Protein AF-A0A7V5G731-F1 (afdb_monomer_lite)

Foldseek 3Di:
DVVVVVVVVLPDPVLLVLLLVLLCLCCVQVVCVVVVNDDPVSNVVSNVVSVVSCVVHDPSSVVNNVVSNCVSVVVVVVVVVVVD

Sequence (84 aa):
MSLYIKIGKYFTINKITRGFVISLLASGAIYLDWIGIVSPLLNTILGILAFYYLLKANSIEWFWSGFFIGSLWFWWICMSFFNY

Radius of gyration: 15.41 Å; chains: 1; bounding box: 44×16×47 Å

Structure (mmCIF, N/CA/C/O backbone):
data_AF-A0A7V5G731-F1
#
_entry.id   AF-A0A7V5G731-F1
#
loop_
_atom_site.group_PDB
_atom_site.id
_atom_site.type_symbol
_atom_site.label_atom_id
_atom_site.label_alt_id
_atom_site.label_comp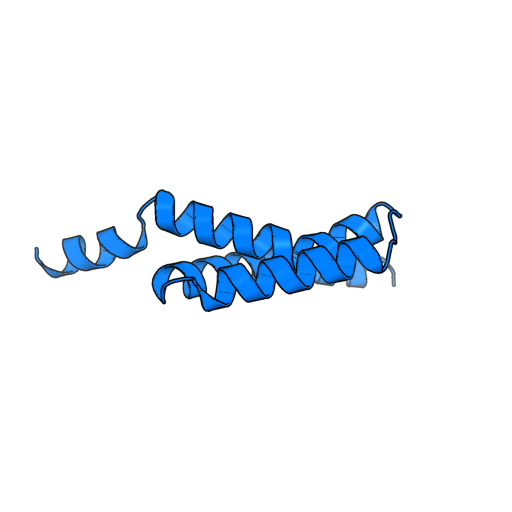_id
_atom_site.label_asym_id
_atom_site.label_entity_id
_atom_site.label_seq_id
_atom_site.pdbx_PDB_ins_code
_atom_site.Cartn_x
_atom_site.Cartn_y
_atom_site.Cartn_z
_atom_site.occupancy
_atom_site.B_iso_or_equiv
_atom_site.auth_seq_id
_atom_site.auth_comp_id
_atom_site.auth_asym_id
_atom_site.auth_atom_id
_atom_site.pdbx_PDB_model_num
ATOM 1 N N . MET A 1 1 ? -28.514 -3.364 19.951 1.00 53.84 1 MET A N 1
ATOM 2 C CA . MET A 1 1 ? -27.789 -2.088 20.166 1.00 53.84 1 MET A CA 1
ATOM 3 C C . MET A 1 1 ? -26.263 -2.254 20.229 1.00 53.84 1 MET A C 1
ATOM 5 O O . MET A 1 1 ? -25.575 -1.601 19.459 1.00 53.84 1 MET A O 1
ATOM 9 N N . SER A 1 2 ? -25.719 -3.158 21.059 1.00 59.88 2 SER A N 1
ATOM 10 C CA . SER A 1 2 ? -24.257 -3.346 21.237 1.00 59.88 2 SER A CA 1
ATOM 11 C C . SER A 1 2 ? -23.477 -3.716 19.954 1.00 59.88 2 SER A C 1
ATOM 13 O O . SER A 1 2 ? -22.375 -3.220 19.724 1.00 59.88 2 SER A O 1
ATOM 15 N N . LEU A 1 3 ? -24.067 -4.524 19.063 1.00 61.91 3 LEU A N 1
ATOM 16 C CA . LEU A 1 3 ? -2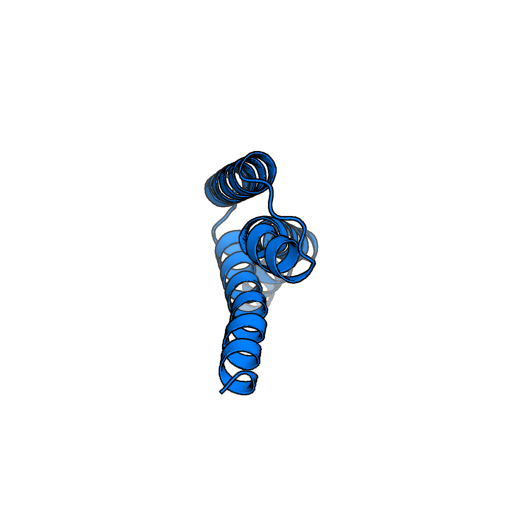3.396 -5.002 17.844 1.00 61.91 3 LEU A CA 1
ATOM 17 C C . LEU A 1 3 ? -23.105 -3.881 16.824 1.00 61.91 3 LEU A C 1
ATOM 19 O O . LEU A 1 3 ? -22.025 -3.844 16.237 1.00 61.91 3 LEU A O 1
ATOM 23 N N . TYR A 1 4 ? -24.024 -2.920 16.679 1.00 61.81 4 TYR A N 1
ATOM 24 C CA . TYR A 1 4 ? -23.877 -1.777 15.767 1.00 61.81 4 TYR A CA 1
ATOM 25 C C . TYR A 1 4 ? -22.732 -0.842 16.183 1.00 61.81 4 TYR A C 1
ATOM 27 O O . TYR A 1 4 ? -21.959 -0.389 15.342 1.00 61.81 4 TYR A O 1
ATOM 35 N N . ILE A 1 5 ? -22.554 -0.627 17.491 1.00 63.44 5 ILE A N 1
ATOM 36 C CA . ILE A 1 5 ? -21.448 0.175 18.042 1.00 63.44 5 ILE A CA 1
ATOM 37 C C . ILE A 1 5 ? -20.098 -0.508 17.765 1.00 63.44 5 ILE A C 1
ATOM 39 O O . ILE A 1 5 ? -19.095 0.155 17.493 1.00 63.44 5 ILE A O 1
ATOM 43 N N . LYS A 1 6 ? -20.070 -1.847 17.791 1.00 62.44 6 LYS A N 1
ATOM 44 C CA . LYS A 1 6 ? -18.864 -2.645 17.536 1.00 62.44 6 LYS A CA 1
ATOM 45 C C . LYS A 1 6 ? -18.421 -2.568 16.071 1.00 62.44 6 LYS A C 1
ATOM 47 O O . LYS A 1 6 ? -17.227 -2.442 15.823 1.00 62.44 6 LYS A O 1
ATOM 52 N N . ILE A 1 7 ? -19.366 -2.575 15.127 1.00 67.25 7 ILE A N 1
ATOM 53 C CA . ILE A 1 7 ? -19.105 -2.410 13.684 1.00 67.25 7 ILE A CA 1
ATOM 54 C C . ILE A 1 7 ? -18.698 -0.971 13.346 1.00 67.25 7 ILE A C 1
ATOM 56 O O . ILE A 1 7 ? -17.772 -0.771 12.564 1.00 67.25 7 ILE A O 1
ATOM 60 N N . GLY A 1 8 ? -19.294 0.035 13.994 1.00 67.06 8 GLY A N 1
ATOM 61 C CA . GLY A 1 8 ? -18.928 1.442 13.786 1.00 67.06 8 GLY A CA 1
ATOM 62 C C . GLY A 1 8 ? -17.445 1.747 14.046 1.00 67.06 8 GLY A C 1
ATOM 63 O O . GLY A 1 8 ? -16.856 2.582 13.363 1.00 67.06 8 GLY A O 1
ATOM 64 N N . LYS A 1 9 ? -16.791 1.011 14.959 1.00 69.81 9 LYS A N 1
ATOM 65 C CA . LYS A 1 9 ? -15.339 1.127 15.204 1.00 69.81 9 LYS A CA 1
ATOM 66 C C . LYS A 1 9 ? -14.462 0.705 14.017 1.00 69.81 9 LYS A C 1
ATOM 68 O O . LYS A 1 9 ? -13.316 1.143 13.942 1.00 69.81 9 LYS A O 1
ATOM 73 N N . TYR A 1 10 ? -14.965 -0.126 13.103 1.00 68.38 10 TYR A N 1
ATOM 74 C CA . TYR A 1 10 ? -14.231 -0.537 11.898 1.00 68.38 10 TYR A CA 1
ATOM 75 C C . TYR A 1 10 ? -14.255 0.536 10.806 1.00 68.38 10 TYR A C 1
ATOM 77 O O . TYR A 1 10 ? -13.334 0.604 9.994 1.00 68.38 10 TYR A O 1
ATOM 85 N N . PHE A 1 11 ? -15.268 1.404 10.828 1.00 77.69 11 PHE A N 1
ATOM 86 C CA . PHE A 1 11 ? -15.483 2.483 9.864 1.00 77.69 11 PHE A CA 1
ATOM 87 C C . PHE A 1 11 ? -15.083 3.853 10.426 1.00 77.69 11 PHE A C 1
ATOM 89 O O . PHE A 1 11 ? -15.697 4.877 10.142 1.00 77.69 11 PHE A O 1
ATOM 96 N N . THR A 1 12 ? -14.035 3.900 11.249 1.00 85.06 12 THR A N 1
ATOM 97 C CA . THR A 1 12 ? -13.445 5.179 11.646 1.00 85.06 12 THR A CA 1
ATOM 98 C C . THR A 1 12 ? -12.586 5.725 10.509 1.00 85.06 12 THR A C 1
ATOM 100 O O . THR A 1 12 ? -11.644 5.061 10.078 1.00 85.06 12 THR A O 1
ATOM 103 N N . ILE A 1 13 ? -12.848 6.968 10.096 1.00 86.25 13 ILE A N 1
ATOM 104 C CA . ILE A 1 13 ? -12.116 7.676 9.029 1.00 86.25 13 ILE A CA 1
ATOM 105 C C . ILE A 1 13 ? -10.598 7.551 9.208 1.00 86.25 13 ILE A C 1
ATOM 107 O O . ILE A 1 13 ? -9.903 7.141 8.290 1.00 86.25 13 ILE A O 1
ATOM 111 N N . ASN A 1 14 ? -10.089 7.769 10.425 1.00 87.69 14 ASN A N 1
ATOM 112 C CA . ASN A 1 14 ? -8.656 7.657 10.716 1.00 87.69 14 ASN A CA 1
ATOM 113 C C . ASN A 1 14 ? -8.055 6.279 10.376 1.00 87.69 14 ASN A C 1
ATOM 115 O O . ASN A 1 14 ? -6.904 6.194 9.952 1.00 87.69 14 ASN A O 1
ATOM 119 N N . LYS A 1 15 ? -8.811 5.191 10.574 1.00 88.88 15 LYS A N 1
ATOM 120 C CA . LYS A 1 15 ? -8.361 3.821 10.281 1.00 88.88 15 LYS A CA 1
ATOM 121 C C . LYS A 1 15 ? -8.360 3.553 8.778 1.00 88.88 15 LYS A C 1
ATOM 123 O O . LYS A 1 15 ? -7.399 2.984 8.267 1.00 88.88 15 LYS A O 1
ATOM 128 N N . ILE A 1 16 ? -9.392 4.028 8.086 1.00 91.69 16 ILE A N 1
ATOM 129 C CA . ILE A 1 16 ? -9.526 3.920 6.630 1.00 91.69 16 ILE A CA 1
ATOM 130 C C . ILE A 1 16 ? -8.405 4.705 5.940 1.00 91.69 16 ILE A C 1
ATOM 132 O O . ILE A 1 16 ? -7.690 4.143 5.116 1.00 91.69 16 ILE A O 1
ATOM 136 N N . THR A 1 17 ? -8.178 5.963 6.331 1.00 91.44 17 THR A N 1
ATOM 137 C CA . THR A 1 17 ? -7.127 6.811 5.749 1.00 91.44 17 THR A CA 1
ATOM 138 C C . THR A 1 17 ? -5.738 6.211 5.954 1.00 91.44 17 THR A C 1
ATOM 140 O O . THR A 1 17 ? -4.923 6.230 5.038 1.00 91.44 17 THR A O 1
ATOM 143 N N . ARG A 1 18 ? -5.455 5.617 7.123 1.00 91.00 18 ARG A N 1
ATOM 144 C CA . ARG A 1 18 ? -4.174 4.926 7.358 1.00 91.00 18 ARG A CA 1
ATOM 145 C C . ARG A 1 18 ? -4.011 3.697 6.468 1.00 91.00 18 ARG A C 1
ATOM 147 O O . ARG A 1 18 ? -2.943 3.529 5.886 1.00 91.00 18 ARG A O 1
ATOM 154 N N . GLY A 1 19 ? -5.059 2.884 6.318 1.00 92.00 19 GLY A N 1
ATOM 155 C CA . GLY A 1 19 ? -5.060 1.763 5.374 1.00 92.00 19 GLY A CA 1
ATOM 156 C C . GLY A 1 19 ? -4.812 2.223 3.934 1.00 92.00 19 GLY A C 1
ATOM 157 O O . GLY A 1 19 ? -3.989 1.639 3.232 1.00 92.00 19 GLY A O 1
ATOM 158 N N . PHE A 1 20 ? -5.441 3.327 3.528 1.00 93.75 20 PHE A N 1
ATOM 159 C CA . PHE A 1 20 ? -5.261 3.927 2.208 1.00 93.75 20 PHE A CA 1
ATOM 160 C C . PHE A 1 20 ? -3.824 4.422 1.976 1.00 93.75 20 PHE A C 1
ATOM 162 O O . PHE A 1 20 ? -3.223 4.109 0.952 1.00 93.75 20 PHE A O 1
ATOM 169 N N . VAL A 1 21 ? -3.215 5.108 2.946 1.00 92.88 21 VAL A N 1
ATOM 170 C CA . VAL A 1 21 ? -1.811 5.552 2.842 1.00 92.88 21 VAL A CA 1
ATOM 171 C C . VAL A 1 21 ? -0.858 4.363 2.700 1.00 92.88 21 VAL A C 1
ATOM 173 O O . VAL A 1 21 ? 0.026 4.389 1.847 1.00 92.88 21 VAL A O 1
ATOM 176 N N . ILE A 1 22 ? -1.057 3.293 3.479 1.00 93.69 22 ILE A N 1
ATOM 177 C CA . ILE A 1 22 ? -0.262 2.060 3.353 1.00 93.69 22 ILE A CA 1
ATOM 178 C C . ILE A 1 22 ? -0.411 1.470 1.950 1.00 93.69 22 ILE A C 1
ATOM 180 O O . ILE A 1 22 ? 0.579 1.069 1.341 1.00 93.69 22 ILE A O 1
ATOM 184 N N . SER A 1 23 ? -1.633 1.454 1.417 1.00 94.81 23 SER A N 1
ATOM 185 C CA . SER A 1 23 ? -1.892 0.914 0.084 1.00 94.81 23 SER A CA 1
ATOM 186 C C . SER A 1 23 ? -1.261 1.724 -1.044 1.00 94.81 23 SER A C 1
ATOM 188 O O . SER A 1 23 ? -0.770 1.138 -2.010 1.00 94.81 23 SER A O 1
ATOM 190 N N . LEU A 1 24 ? -1.204 3.051 -0.893 1.00 92.88 24 LEU A N 1
ATOM 191 C CA . LEU A 1 24 ? -0.511 3.943 -1.818 1.00 92.88 24 LEU A CA 1
ATOM 192 C C . LEU A 1 24 ? 0.999 3.727 -1.776 1.00 92.88 24 LEU A C 1
ATOM 194 O O . LEU A 1 24 ? 1.626 3.704 -2.825 1.00 92.88 24 LEU A O 1
ATOM 198 N N . LEU A 1 25 ? 1.586 3.527 -0.595 1.00 92.38 25 LEU A N 1
ATOM 199 C CA . LEU A 1 25 ? 3.014 3.215 -0.473 1.00 92.38 25 LEU A CA 1
ATOM 200 C C . LEU A 1 25 ? 3.340 1.853 -1.102 1.00 92.38 25 LEU A C 1
ATOM 202 O O . LEU A 1 25 ? 4.310 1.736 -1.842 1.00 92.38 25 LEU A O 1
ATOM 206 N N . ALA A 1 26 ? 2.501 0.845 -0.848 1.00 92.19 26 ALA A N 1
ATOM 207 C CA . ALA A 1 26 ? 2.681 -0.506 -1.376 1.00 92.19 26 ALA A CA 1
ATOM 208 C C . ALA A 1 26 ? 2.507 -0.578 -2.902 1.00 92.19 26 ALA A C 1
ATOM 210 O O . ALA A 1 26 ? 3.234 -1.305 -3.572 1.00 92.19 26 ALA A O 1
ATOM 211 N N . SER A 1 27 ? 1.553 0.173 -3.457 1.00 92.06 27 SER A N 1
ATOM 212 C CA . SER A 1 27 ? 1.264 0.168 -4.900 1.00 92.06 27 SER A CA 1
ATOM 213 C C . SER A 1 27 ? 2.022 1.255 -5.660 1.00 92.06 27 SER A C 1
ATOM 215 O O . SER A 1 27 ? 2.121 1.192 -6.880 1.00 92.06 27 SER A O 1
ATOM 217 N N . GLY A 1 28 ? 2.577 2.247 -4.960 1.00 89.06 28 GLY A N 1
ATOM 218 C CA . GLY A 1 28 ? 3.221 3.418 -5.552 1.00 89.06 28 GLY A CA 1
ATOM 219 C C . GLY A 1 28 ? 4.369 3.057 -6.486 1.00 89.06 28 GLY A C 1
ATOM 220 O O . GLY A 1 28 ? 4.501 3.685 -7.529 1.00 89.06 28 GLY A O 1
ATOM 221 N N . ALA A 1 29 ? 5.126 2.001 -6.172 1.00 87.88 29 ALA A N 1
ATOM 222 C CA . ALA A 1 29 ? 6.190 1.499 -7.041 1.00 87.88 29 ALA A CA 1
ATOM 223 C C . ALA A 1 29 ? 5.674 1.088 -8.435 1.00 87.88 29 ALA A C 1
ATOM 225 O O . ALA A 1 29 ? 6.325 1.382 -9.429 1.00 87.88 29 ALA A O 1
ATOM 226 N N . ILE A 1 30 ? 4.486 0.476 -8.520 1.00 87.75 30 ILE A N 1
ATOM 227 C CA . ILE A 1 30 ? 3.873 0.044 -9.790 1.00 87.75 30 ILE A CA 1
ATO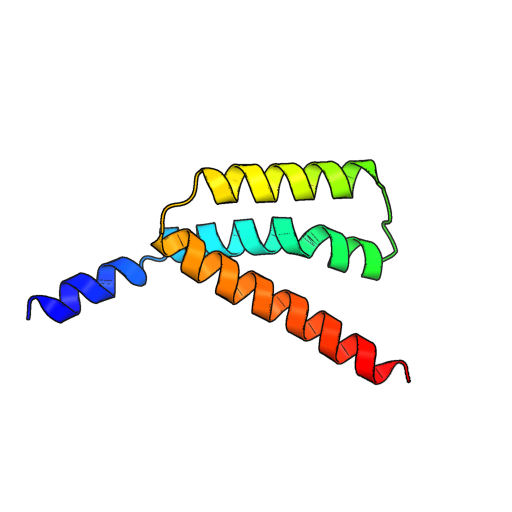M 228 C C . ILE A 1 30 ? 3.441 1.261 -10.615 1.00 87.75 30 ILE A C 1
ATOM 230 O O . ILE A 1 30 ? 3.691 1.337 -11.813 1.00 87.75 30 ILE A O 1
ATOM 234 N N . TYR A 1 31 ? 2.816 2.249 -9.972 1.00 87.94 31 TYR A N 1
ATOM 235 C CA . TYR A 1 31 ? 2.359 3.455 -10.667 1.00 87.94 31 TYR A CA 1
ATOM 236 C C . TYR A 1 31 ? 3.508 4.376 -11.090 1.00 87.94 31 TYR A C 1
ATOM 238 O O . TYR A 1 31 ? 3.426 5.006 -12.140 1.00 87.94 31 TYR A O 1
ATOM 246 N N . LEU A 1 32 ? 4.579 4.459 -10.298 1.00 87.19 32 LEU A N 1
ATOM 247 C CA . LEU A 1 32 ? 5.801 5.176 -10.675 1.00 87.19 32 LEU A CA 1
ATOM 248 C C . LEU A 1 32 ? 6.462 4.539 -11.900 1.00 87.19 32 LEU A C 1
ATOM 250 O O . LEU A 1 32 ? 6.872 5.262 -12.808 1.00 87.19 32 LEU A O 1
ATOM 254 N N . ASP A 1 33 ? 6.494 3.205 -11.944 1.00 86.19 33 ASP A N 1
ATOM 255 C CA . ASP A 1 33 ? 6.982 2.443 -13.094 1.00 86.19 33 ASP A CA 1
ATOM 256 C C . ASP A 1 33 ? 6.142 2.726 -14.350 1.00 86.19 33 ASP A C 1
ATOM 258 O O . ASP A 1 33 ? 6.692 3.046 -15.402 1.00 86.19 33 ASP A O 1
ATOM 262 N N . TRP A 1 34 ? 4.811 2.770 -14.216 1.00 84.62 34 TRP A N 1
ATOM 263 C CA . TRP A 1 34 ? 3.901 3.120 -15.315 1.00 84.62 34 TRP A CA 1
ATOM 264 C C . TRP A 1 34 ? 4.108 4.535 -15.882 1.00 84.62 34 TRP A C 1
ATOM 266 O O . TRP A 1 34 ? 3.957 4.744 -17.083 1.00 84.62 34 TRP A O 1
ATOM 276 N N . ILE A 1 35 ? 4.475 5.510 -15.044 1.00 85.69 35 ILE A N 1
ATOM 277 C CA . ILE A 1 35 ? 4.772 6.895 -15.465 1.00 85.69 35 ILE A CA 1
ATOM 278 C C . ILE A 1 35 ? 6.183 7.005 -16.089 1.00 85.69 35 ILE A C 1
ATOM 280 O O . ILE A 1 35 ? 6.549 8.047 -16.633 1.00 85.69 35 ILE A O 1
ATOM 284 N N . GLY A 1 36 ? 6.984 5.934 -16.053 1.00 83.06 36 GLY A N 1
ATOM 285 C CA . GLY A 1 36 ? 8.349 5.899 -16.583 1.00 83.06 36 GLY A CA 1
ATOM 286 C C . GLY A 1 36 ? 9.410 6.415 -15.606 1.00 83.06 36 GLY A C 1
ATOM 287 O O . GLY A 1 36 ? 10.553 6.643 -16.000 1.00 83.06 36 GLY A O 1
ATOM 288 N N . ILE A 1 37 ? 9.062 6.597 -14.327 1.00 79.88 37 ILE A N 1
ATOM 289 C CA . ILE A 1 37 ? 9.996 7.001 -13.270 1.00 79.88 37 ILE A CA 1
ATOM 290 C C . ILE A 1 37 ? 10.459 5.741 -12.542 1.00 79.88 37 ILE A C 1
ATOM 292 O O . ILE A 1 37 ? 9.994 5.401 -11.454 1.00 79.88 37 ILE A O 1
ATOM 296 N N . VAL A 1 38 ? 11.409 5.042 -13.160 1.00 78.12 38 VAL A N 1
ATOM 297 C CA . VAL A 1 38 ? 11.985 3.818 -12.600 1.00 78.12 38 VAL A CA 1
ATOM 298 C C . VAL A 1 38 ? 13.273 4.171 -11.875 1.00 78.12 38 VAL A C 1
ATOM 300 O O . VAL A 1 38 ? 14.322 4.363 -12.488 1.00 78.12 38 VAL A O 1
ATOM 303 N N . SER A 1 39 ? 13.208 4.263 -10.547 1.00 84.44 39 SER A N 1
ATOM 304 C CA . SER A 1 39 ? 14.420 4.319 -9.731 1.00 84.44 39 SER A CA 1
ATOM 305 C C . SER A 1 39 ? 14.391 3.229 -8.654 1.00 84.44 39 SER A C 1
ATOM 307 O O . SER A 1 39 ? 13.473 3.186 -7.827 1.00 84.44 39 SER A O 1
ATOM 309 N N . PRO A 1 40 ? 15.396 2.335 -8.626 1.00 84.62 40 PRO A N 1
ATOM 310 C CA . PRO A 1 40 ? 15.413 1.214 -7.688 1.00 84.62 40 PRO A CA 1
ATOM 311 C C . PRO A 1 40 ? 15.476 1.684 -6.229 1.00 84.62 40 PRO A C 1
ATOM 313 O O . PRO A 1 40 ? 14.915 1.035 -5.347 1.00 84.62 40 PRO A O 1
ATOM 316 N N . LEU A 1 41 ? 16.085 2.847 -5.969 1.00 88.19 41 LEU A N 1
ATOM 317 C CA . LEU A 1 41 ? 16.104 3.458 -4.640 1.00 88.19 41 LEU A CA 1
ATOM 318 C C . LEU A 1 41 ? 14.708 3.884 -4.170 1.00 88.19 41 LEU A C 1
ATOM 320 O O . LEU A 1 41 ? 14.331 3.528 -3.055 1.00 88.19 41 LEU A O 1
ATOM 324 N N . LEU A 1 42 ? 13.919 4.589 -4.995 1.00 87.19 42 LEU A N 1
ATOM 325 C CA . LEU A 1 42 ? 12.564 4.991 -4.594 1.00 87.19 42 LEU A CA 1
ATOM 326 C C . LEU A 1 42 ? 11.666 3.775 -4.379 1.00 87.19 42 LEU A C 1
ATOM 328 O O . LEU A 1 42 ? 10.957 3.727 -3.378 1.00 87.19 42 LEU A O 1
ATOM 332 N N . ASN A 1 43 ? 11.752 2.765 -5.247 1.00 88.81 43 ASN A N 1
ATOM 333 C CA . ASN A 1 43 ? 10.969 1.536 -5.099 1.00 88.81 43 ASN A CA 1
ATOM 334 C C . ASN A 1 43 ? 11.304 0.807 -3.793 1.00 88.81 43 ASN A C 1
ATOM 336 O O . ASN A 1 43 ? 10.407 0.353 -3.082 1.00 88.81 43 ASN A O 1
ATOM 340 N N . THR A 1 44 ? 12.588 0.758 -3.432 1.00 90.62 44 THR A N 1
ATOM 341 C CA . THR A 1 44 ? 13.035 0.144 -2.175 1.00 90.62 44 THR A CA 1
ATOM 342 C C . THR A 1 44 ? 12.546 0.937 -0.964 1.00 90.62 44 THR A C 1
ATOM 344 O O . THR A 1 44 ? 12.024 0.351 -0.018 1.00 90.62 44 THR A O 1
ATOM 347 N N . ILE A 1 45 ? 12.649 2.270 -0.996 1.00 92.62 45 ILE A N 1
ATOM 348 C CA . ILE A 1 45 ? 12.162 3.142 0.083 1.00 92.62 45 ILE A CA 1
ATOM 349 C C . ILE A 1 45 ? 10.647 2.989 0.258 1.00 92.62 45 ILE A C 1
ATOM 351 O O . ILE A 1 45 ? 10.178 2.829 1.384 1.00 92.62 45 ILE A O 1
ATOM 355 N N . LEU A 1 46 ? 9.882 2.987 -0.836 1.00 91.44 46 LEU A N 1
ATOM 356 C CA . LEU A 1 46 ? 8.431 2.797 -0.811 1.00 91.44 46 LEU A CA 1
ATOM 357 C C . LEU A 1 46 ? 8.047 1.430 -0.252 1.00 91.44 46 LEU A C 1
ATOM 359 O O . LEU A 1 46 ? 7.189 1.359 0.626 1.00 91.44 46 LEU A O 1
ATOM 363 N N . GLY A 1 47 ? 8.722 0.365 -0.690 1.00 90.88 47 GLY A N 1
ATOM 364 C CA . GLY A 1 47 ? 8.515 -0.982 -0.166 1.00 90.88 47 GLY A CA 1
ATOM 365 C C . GLY A 1 47 ? 8.803 -1.068 1.333 1.00 90.88 47 GLY A C 1
ATOM 366 O O . GLY A 1 47 ? 7.969 -1.555 2.095 1.00 90.88 47 GLY A O 1
ATOM 367 N N . ILE A 1 48 ? 9.941 -0.534 1.786 1.00 94.69 48 ILE A N 1
ATOM 368 C CA . ILE A 1 48 ? 10.315 -0.516 3.209 1.00 94.69 48 ILE A CA 1
ATOM 369 C C . ILE A 1 48 ? 9.303 0.283 4.033 1.00 94.69 48 ILE A C 1
ATOM 371 O O . ILE A 1 48 ? 8.878 -0.182 5.091 1.00 94.69 48 ILE A O 1
ATOM 375 N N . LEU A 1 49 ? 8.883 1.460 3.560 1.00 92.56 49 LEU A N 1
ATOM 376 C CA . LEU A 1 49 ? 7.874 2.270 4.241 1.00 92.56 49 LEU A CA 1
ATOM 377 C C . LEU A 1 49 ? 6.528 1.547 4.301 1.00 92.56 49 LEU A C 1
ATOM 379 O O . LEU A 1 49 ? 5.903 1.526 5.361 1.00 92.56 49 LEU A O 1
ATOM 383 N N . ALA A 1 50 ? 6.102 0.914 3.207 1.00 93.50 50 ALA A N 1
ATOM 384 C CA . ALA A 1 50 ? 4.885 0.116 3.175 1.00 93.50 50 ALA A CA 1
ATOM 385 C C . ALA A 1 50 ? 4.940 -1.008 4.218 1.00 93.50 50 ALA A C 1
ATOM 387 O O . ALA A 1 50 ? 4.034 -1.105 5.045 1.00 93.50 50 ALA A O 1
ATOM 388 N N . PHE A 1 51 ? 6.024 -1.790 4.256 1.00 93.69 51 PHE A N 1
ATOM 389 C CA . PHE A 1 51 ? 6.214 -2.845 5.254 1.00 93.69 51 PHE A CA 1
ATOM 390 C C . PHE A 1 51 ? 6.258 -2.305 6.683 1.00 93.69 51 PHE A C 1
ATOM 392 O O . PHE A 1 51 ? 5.609 -2.865 7.566 1.00 93.69 51 PHE A O 1
ATOM 399 N N . TYR A 1 52 ? 6.971 -1.205 6.922 1.00 94.75 52 TYR A N 1
ATOM 400 C CA . TYR A 1 52 ? 7.068 -0.582 8.239 1.00 94.75 52 TYR A CA 1
ATOM 401 C C . TYR A 1 52 ? 5.697 -0.132 8.759 1.00 94.75 52 TYR A C 1
ATOM 403 O O . TYR A 1 52 ? 5.315 -0.455 9.887 1.00 94.75 52 TYR A O 1
ATOM 411 N N . TYR A 1 53 ? 4.924 0.586 7.938 1.00 92.69 53 TYR A N 1
ATOM 412 C CA . TYR A 1 53 ? 3.591 1.034 8.333 1.00 92.69 53 TYR A CA 1
ATOM 413 C C . TYR A 1 53 ? 2.599 -0.122 8.445 1.00 92.69 53 TYR A C 1
ATOM 415 O O . TYR A 1 53 ? 1.742 -0.081 9.327 1.00 92.69 53 TYR A O 1
ATOM 423 N N . LEU A 1 54 ? 2.733 -1.157 7.614 1.00 92.12 54 LEU A N 1
ATOM 424 C CA . LEU A 1 54 ? 1.903 -2.354 7.687 1.00 92.12 54 LEU A CA 1
ATOM 425 C C . LEU A 1 54 ? 2.186 -3.136 8.978 1.00 92.12 54 LEU A C 1
ATOM 427 O O . LEU A 1 54 ? 1.252 -3.462 9.697 1.00 92.12 54 LEU A O 1
ATOM 431 N N . LEU A 1 55 ? 3.445 -3.333 9.373 1.00 93.00 55 LEU A N 1
ATOM 432 C CA . LEU A 1 55 ? 3.795 -3.975 10.651 1.00 93.00 55 LEU A CA 1
ATOM 433 C C . LEU A 1 55 ? 3.310 -3.188 11.877 1.00 93.00 55 LEU A C 1
ATOM 435 O O . LEU A 1 55 ? 2.973 -3.776 12.901 1.00 93.00 55 LEU A O 1
ATOM 439 N N . LYS A 1 56 ? 3.256 -1.857 11.782 1.00 93.12 56 LYS A N 1
ATOM 440 C CA . LYS A 1 56 ? 2.765 -0.979 12.856 1.00 93.12 56 LYS A CA 1
ATOM 441 C C . LYS A 1 56 ? 1.234 -0.875 12.908 1.00 93.12 56 LYS A C 1
ATOM 443 O O . LYS A 1 56 ? 0.691 -0.321 13.866 1.00 93.12 56 LYS A O 1
ATOM 448 N N . ALA A 1 57 ? 0.539 -1.331 11.871 1.00 91.12 57 ALA A N 1
ATOM 449 C CA . ALA A 1 57 ? -0.894 -1.150 11.719 1.00 91.12 57 ALA A CA 1
ATOM 450 C C . ALA A 1 57 ? -1.708 -2.147 12.560 1.00 91.12 57 ALA A C 1
ATOM 452 O O . ALA A 1 57 ? -1.326 -3.297 12.765 1.00 91.12 57 ALA A O 1
ATOM 453 N N . ASN A 1 58 ? -2.879 -1.712 13.025 1.00 90.56 58 ASN A N 1
ATOM 454 C CA . ASN A 1 58 ? -3.823 -2.583 13.736 1.00 90.56 58 ASN A CA 1
ATOM 455 C C . ASN A 1 58 ? -4.573 -3.505 12.756 1.00 90.56 58 ASN A C 1
ATOM 457 O O . ASN A 1 58 ? -4.695 -3.191 11.576 1.00 90.56 58 ASN A O 1
ATOM 461 N N . SER A 1 59 ? -5.230 -4.561 13.252 1.00 88.12 59 SER A N 1
ATOM 462 C CA . SER A 1 59 ? -6.002 -5.511 12.422 1.00 88.12 59 SER A CA 1
ATOM 463 C C . SER A 1 59 ? -7.064 -4.858 11.517 1.00 88.12 59 SER A C 1
ATOM 465 O O . SER A 1 59 ? -7.308 -5.324 10.411 1.00 88.12 59 SER A O 1
ATOM 467 N N . ILE A 1 60 ? -7.678 -3.751 11.957 1.00 88.31 60 ILE A N 1
ATOM 468 C CA . ILE A 1 60 ? -8.647 -2.980 11.151 1.00 88.31 60 ILE A CA 1
ATOM 469 C C . ILE A 1 60 ? -7.946 -2.256 9.994 1.00 88.31 60 ILE A C 1
ATOM 471 O O . ILE A 1 60 ? -8.450 -2.222 8.878 1.00 88.31 60 ILE A O 1
ATOM 475 N N . GLU A 1 61 ? -6.781 -1.668 10.265 1.00 90.69 61 GLU A N 1
ATOM 476 C CA . GLU A 1 61 ? -5.980 -0.965 9.257 1.00 90.69 61 GLU A CA 1
ATOM 477 C C . GLU A 1 61 ? -5.392 -1.957 8.246 1.00 90.69 61 GLU A C 1
ATOM 479 O O . GLU A 1 61 ? -5.339 -1.623 7.071 1.00 90.69 61 GLU A O 1
ATOM 484 N N . TRP A 1 62 ? -5.039 -3.175 8.679 1.00 92.25 62 TRP A N 1
ATOM 485 C CA . TRP A 1 62 ? -4.648 -4.297 7.811 1.00 92.25 62 TRP A CA 1
ATOM 486 C C . TRP A 1 62 ? -5.745 -4.706 6.833 1.00 92.25 62 TRP A C 1
ATOM 488 O O . TRP A 1 62 ? -5.480 -4.940 5.658 1.00 92.25 62 TRP A O 1
ATOM 498 N N . PHE A 1 63 ? -6.986 -4.797 7.313 1.00 93.19 63 PHE A N 1
ATOM 499 C CA . PHE A 1 63 ? -8.116 -5.120 6.449 1.00 93.19 63 PHE A CA 1
ATOM 500 C C . PHE A 1 63 ? -8.299 -4.052 5.363 1.00 93.19 63 PHE A C 1
ATOM 502 O O . PHE A 1 63 ? -8.364 -4.370 4.176 1.00 93.19 63 PHE A O 1
ATOM 509 N N . TRP A 1 64 ? -8.323 -2.776 5.764 1.00 93.19 64 TRP A N 1
ATOM 510 C CA . TRP A 1 64 ? -8.477 -1.667 4.823 1.00 93.19 64 TRP A CA 1
ATOM 511 C C . TRP A 1 64 ? -7.278 -1.517 3.885 1.00 93.19 64 TRP A C 1
ATOM 513 O O . TRP A 1 64 ? -7.479 -1.271 2.699 1.0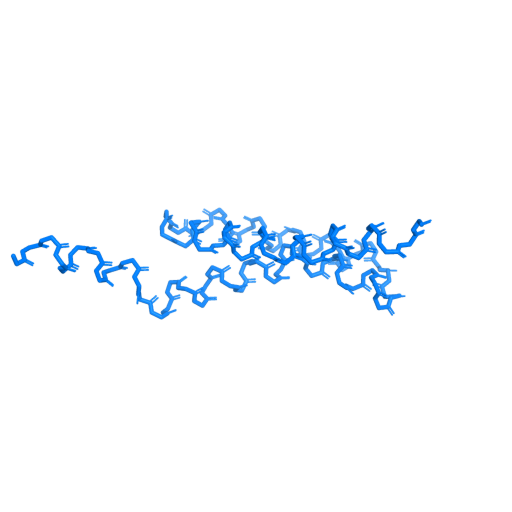0 93.19 64 TRP A O 1
ATOM 523 N N . SER A 1 65 ? -6.046 -1.696 4.370 1.00 93.81 65 SER A N 1
ATOM 524 C CA . SER A 1 65 ? -4.863 -1.650 3.509 1.00 93.81 65 SER A CA 1
ATOM 525 C C . SER A 1 65 ? -4.908 -2.753 2.460 1.00 93.81 65 SER A C 1
ATOM 527 O O . SER A 1 65 ? -4.735 -2.452 1.286 1.00 93.81 65 SER A O 1
ATOM 529 N N . GLY A 1 66 ? -5.224 -3.994 2.840 1.00 93.12 66 GLY A N 1
ATOM 530 C CA . GLY A 1 66 ? -5.373 -5.106 1.899 1.00 93.12 66 GLY A CA 1
ATOM 531 C C . GLY A 1 66 ? -6.449 -4.846 0.843 1.00 93.12 66 GLY A C 1
ATOM 532 O O . GLY A 1 66 ? -6.203 -5.052 -0.344 1.00 93.12 66 GLY A O 1
ATOM 533 N N . PHE A 1 67 ? -7.608 -4.320 1.252 1.00 94.38 67 PHE A N 1
ATOM 534 C CA . PHE A 1 67 ? -8.690 -3.953 0.333 1.00 94.38 67 PHE A CA 1
ATOM 535 C C . PHE A 1 67 ? -8.245 -2.922 -0.718 1.00 94.38 67 PHE A C 1
ATOM 537 O O . PHE A 1 67 ? -8.483 -3.104 -1.916 1.00 94.38 67 PHE A O 1
ATOM 544 N N . PHE A 1 68 ? -7.569 -1.853 -0.292 1.00 94.94 68 PHE A N 1
ATOM 545 C CA . PHE A 1 68 ? -7.101 -0.818 -1.213 1.00 94.94 68 PHE A CA 1
ATOM 546 C C . PHE A 1 68 ? -5.908 -1.271 -2.063 1.00 94.94 68 PHE A C 1
ATOM 548 O O . PHE A 1 68 ? -5.885 -0.961 -3.250 1.00 94.94 68 PHE A O 1
ATOM 555 N N . ILE A 1 69 ? -4.959 -2.040 -1.508 1.00 94.38 69 ILE A N 1
ATOM 556 C CA . ILE A 1 69 ? -3.841 -2.628 -2.271 1.00 94.38 69 ILE A CA 1
ATOM 557 C C . ILE A 1 69 ? -4.399 -3.495 -3.392 1.00 94.38 69 ILE A C 1
ATOM 559 O O . ILE A 1 69 ? -4.036 -3.304 -4.547 1.00 94.38 69 ILE A O 1
ATOM 563 N N . GLY A 1 70 ? -5.327 -4.397 -3.057 1.00 93.00 70 GLY A N 1
ATOM 564 C CA . GLY A 1 70 ? -6.000 -5.239 -4.035 1.00 93.00 70 GLY A CA 1
ATOM 565 C C . GLY A 1 70 ? -6.674 -4.403 -5.116 1.00 93.00 70 GLY A C 1
ATOM 566 O O . GLY A 1 70 ? -6.440 -4.642 -6.291 1.00 93.00 70 GLY A O 1
ATOM 567 N N . SER A 1 71 ? -7.438 -3.375 -4.740 1.00 93.25 71 SER A N 1
ATOM 568 C CA . SER A 1 71 ? -8.126 -2.498 -5.701 1.00 93.25 71 SER A CA 1
ATOM 569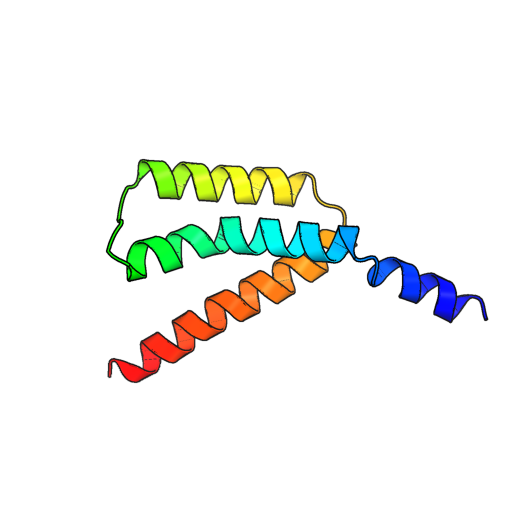 C C . SER A 1 71 ? -7.162 -1.776 -6.656 1.00 93.25 71 SER A C 1
ATOM 571 O O . SER A 1 71 ? -7.406 -1.726 -7.861 1.00 93.25 71 SER A O 1
ATOM 573 N N . LEU A 1 72 ? -6.050 -1.250 -6.136 1.00 91.62 72 LEU A N 1
ATOM 574 C CA . LEU A 1 72 ? -5.010 -0.575 -6.919 1.00 91.62 72 LEU A CA 1
ATOM 575 C C . LEU A 1 72 ? -4.286 -1.552 -7.861 1.00 91.62 72 LEU A C 1
ATOM 577 O O . LEU A 1 72 ? -4.089 -1.271 -9.041 1.00 91.62 72 LEU A O 1
ATOM 581 N N . TRP A 1 73 ? -3.952 -2.745 -7.374 1.00 90.62 73 TRP A N 1
ATOM 582 C CA . TRP A 1 73 ? -3.335 -3.793 -8.186 1.00 90.62 73 TRP A CA 1
ATOM 583 C C . TRP A 1 73 ? -4.292 -4.362 -9.237 1.00 90.62 73 TRP A C 1
ATOM 585 O O . TRP A 1 73 ? -3.865 -4.680 -10.342 1.00 90.62 73 TRP A O 1
ATOM 595 N N . PHE A 1 74 ? -5.589 -4.457 -8.938 1.00 90.38 74 PHE A N 1
ATOM 596 C CA . PHE A 1 74 ? -6.598 -4.906 -9.899 1.00 90.38 74 PHE A CA 1
ATOM 597 C C . PHE A 1 74 ? -6.656 -3.993 -11.120 1.00 90.38 74 PHE A C 1
ATOM 599 O O . PHE A 1 74 ? -6.742 -4.490 -12.239 1.00 90.38 74 PHE A O 1
ATOM 606 N N . TRP A 1 75 ? -6.546 -2.677 -10.929 1.00 86.19 75 TRP A N 1
ATOM 607 C CA . TRP A 1 75 ? -6.445 -1.745 -12.051 1.00 86.19 75 TRP A CA 1
ATOM 608 C C . TRP A 1 75 ? -5.243 -2.066 -12.954 1.00 86.19 75 TRP A C 1
ATOM 610 O O . TRP A 1 75 ? -5.387 -2.106 -14.176 1.00 86.19 75 TRP A O 1
ATOM 620 N N . TRP A 1 76 ? -4.085 -2.380 -12.363 1.00 83.12 76 TRP A N 1
ATOM 621 C CA . TRP A 1 76 ? -2.889 -2.787 -13.108 1.00 83.12 76 TRP A CA 1
ATOM 622 C C . TRP A 1 76 ? -3.079 -4.098 -13.880 1.00 83.12 76 TRP A C 1
ATOM 624 O O . TRP A 1 76 ? -2.696 -4.210 -15.047 1.00 83.12 76 TRP A O 1
ATOM 634 N N . ILE A 1 77 ? -3.718 -5.086 -13.251 1.00 83.69 77 ILE A N 1
ATOM 635 C CA . ILE A 1 77 ? -4.047 -6.371 -13.881 1.00 83.69 77 ILE A CA 1
ATOM 636 C C . ILE A 1 77 ? -4.984 -6.151 -15.079 1.00 83.69 77 ILE A C 1
ATOM 638 O O . ILE A 1 77 ? -4.745 -6.705 -16.148 1.00 83.69 77 ILE A O 1
ATOM 642 N N . CYS A 1 78 ? -5.999 -5.292 -14.946 1.00 84.12 78 CYS A N 1
ATOM 643 C CA . CYS A 1 78 ? -6.891 -4.934 -16.052 1.00 84.12 78 CYS A CA 1
ATOM 644 C C . CYS A 1 78 ? -6.144 -4.265 -17.215 1.00 84.12 78 CYS A C 1
ATOM 646 O O . CYS A 1 78 ? -6.368 -4.631 -18.367 1.00 84.12 78 CYS A O 1
ATOM 648 N N . MET A 1 79 ? -5.232 -3.328 -16.933 1.00 78.31 79 MET A N 1
ATOM 649 C CA . MET A 1 79 ? -4.392 -2.708 -17.970 1.00 78.31 79 MET A CA 1
ATOM 650 C C . MET A 1 79 ? -3.477 -3.726 -18.658 1.00 78.31 79 MET A C 1
ATOM 652 O O . MET A 1 79 ? -3.245 -3.625 -19.860 1.00 78.31 79 MET A O 1
ATOM 656 N N . SER A 1 80 ? -3.016 -4.746 -17.930 1.00 76.50 80 SER A N 1
ATOM 657 C CA . SER A 1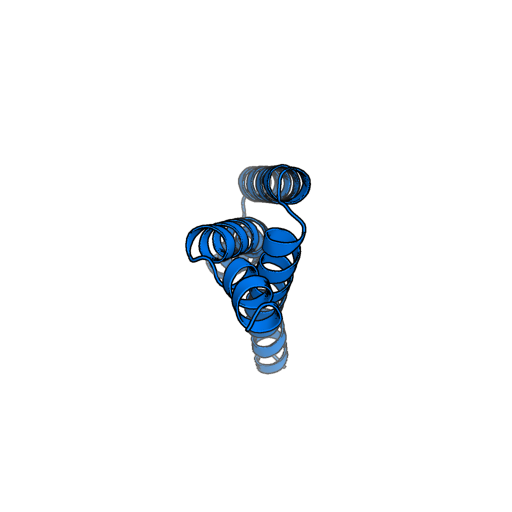 80 ? -2.204 -5.825 -18.502 1.00 76.50 80 SER A CA 1
ATOM 658 C C . SER A 1 80 ? -2.969 -6.659 -19.537 1.00 76.50 80 SER A C 1
ATOM 660 O O . SER A 1 80 ? -2.349 -7.175 -20.461 1.00 76.50 80 SER A O 1
ATOM 662 N N . PHE A 1 81 ? -4.300 -6.761 -19.433 1.00 77.31 81 PHE A N 1
ATOM 663 C CA . PHE A 1 81 ? -5.127 -7.444 -20.435 1.00 77.31 81 PHE A CA 1
ATOM 664 C C . PHE A 1 81 ? -5.373 -6.615 -21.698 1.00 77.31 81 PHE A C 1
ATOM 666 O O . PHE A 1 81 ? -5.644 -7.191 -22.741 1.00 77.31 81 PHE A O 1
ATOM 673 N N . PHE A 1 82 ? -5.280 -5.285 -21.621 1.00 66.44 82 PHE A N 1
ATOM 674 C CA . PHE A 1 82 ? -5.513 -4.399 -22.768 1.00 66.44 82 PHE A CA 1
ATOM 675 C C . PHE A 1 82 ? -4.314 -4.307 -23.727 1.00 66.44 82 PHE A C 1
ATOM 677 O O . PHE A 1 82 ? -4.461 -3.802 -24.835 1.00 66.44 82 PHE A O 1
ATOM 684 N N . ASN A 1 83 ? -3.136 -4.769 -23.298 1.00 59.22 83 ASN A N 1
ATOM 685 C CA . ASN A 1 83 ? -1.894 -4.747 -24.078 1.00 59.22 83 ASN A CA 1
ATOM 686 C C . ASN A 1 83 ? -1.615 -6.058 -24.851 1.00 59.22 83 ASN A C 1
ATOM 688 O O . ASN A 1 83 ? -0.484 -6.265 -25.294 1.00 59.22 83 ASN A O 1
ATOM 692 N N . TYR A 1 84 ? -2.622 -6.919 -25.024 1.00 50.72 84 TYR A N 1
ATOM 693 C CA . TYR A 1 84 ? -2.597 -8.129 -25.860 1.00 50.72 84 TYR A CA 1
ATOM 694 C C . TYR A 1 84 ? -3.761 -8.111 -26.851 1.00 50.72 84 TYR A C 1
ATOM 696 O O . TYR A 1 84 ? -3.566 -8.628 -27.973 1.00 50.72 84 TYR A O 1
#

Secondary structure (DSSP, 8-state):
-HHHHHHHGGG-HHHHHHHHHHHHHHHHHHHHHHTT---HHHHHHHHHHHHHHHHHS-HHHHHHHHHHHHHHHHHHHHHHHHT-

pLDDT: mean 85.13, std 10.83, range [50.72, 94.94]